Protein AF-A0A7X1YF16-F1 (afdb_monomer)

Sequence (84 aa):
CMTGLSCLALADAAQVLQWADVTGAMSFEALRGQIDAFDPEILALKPHAGMQQVGRHLRRLLADSEVIASSKGVRTQDALSLRS

Structure (mmCIF, N/CA/C/O backbone):
data_AF-A0A7X1YF16-F1
#
_entry.id   AF-A0A7X1YF16-F1
#
loop_
_atom_site.group_PDB
_atom_site.id
_atom_site.type_symbol
_atom_site.label_atom_id
_atom_site.label_alt_id
_atom_site.label_comp_id
_atom_site.label_asym_id
_atom_site.label_entity_id
_atom_site.label_seq_id
_atom_site.pdbx_PDB_ins_code
_atom_site.Cartn_x
_atom_site.Cartn_y
_atom_site.Cartn_z
_atom_site.occupancy
_atom_site.B_iso_or_equiv
_atom_site.auth_seq_id
_atom_site.auth_comp_id
_atom_site.auth_asym_id
_atom_site.auth_atom_id
_atom_site.pdbx_PDB_model_num
ATOM 1 N N . CYS A 1 1 ? 24.828 0.484 -23.560 1.00 83.56 1 CYS A N 1
ATOM 2 C CA . CYS A 1 1 ? 23.490 0.439 -24.193 1.00 83.56 1 CYS A CA 1
ATOM 3 C C . CYS A 1 1 ? 22.425 0.883 -23.191 1.00 83.56 1 CYS A C 1
ATOM 5 O O . CYS A 1 1 ? 22.230 0.180 -22.209 1.00 83.56 1 CYS A O 1
ATOM 7 N N . MET A 1 2 ? 21.762 2.025 -23.416 1.00 94.50 2 MET A N 1
ATOM 8 C CA . MET A 1 2 ? 20.772 2.599 -22.482 1.00 94.50 2 MET A CA 1
ATOM 9 C C . MET A 1 2 ? 19.550 1.695 -22.264 1.00 94.50 2 MET A C 1
ATOM 11 O O . MET A 1 2 ? 19.108 1.534 -21.134 1.00 94.50 2 MET A O 1
ATOM 15 N N . THR A 1 3 ? 19.066 1.027 -23.315 1.00 97.19 3 THR A N 1
ATOM 16 C CA . THR A 1 3 ? 17.885 0.150 -23.247 1.00 97.19 3 THR A CA 1
ATOM 17 C C . THR A 1 3 ? 18.044 -0.992 -22.242 1.00 97.19 3 THR A C 1
ATOM 19 O O . THR A 1 3 ? 17.121 -1.266 -21.486 1.00 97.19 3 THR A O 1
ATOM 22 N N . GLY A 1 4 ? 19.222 -1.625 -22.182 1.00 98.00 4 GLY A N 1
ATOM 23 C CA . GLY A 1 4 ? 19.473 -2.722 -21.240 1.00 98.00 4 GLY A CA 1
ATOM 24 C C . GLY A 1 4 ? 19.410 -2.272 -19.778 1.00 98.00 4 GLY A C 1
ATOM 25 O O . GLY A 1 4 ? 18.805 -2.949 -18.953 1.00 98.00 4 GLY A O 1
ATOM 26 N N . LEU A 1 5 ? 19.962 -1.092 -19.471 1.00 98.19 5 LEU A N 1
ATOM 27 C CA . LEU A 1 5 ? 19.881 -0.499 -18.132 1.00 98.19 5 LEU A CA 1
ATOM 28 C C . LEU A 1 5 ? 18.438 -0.128 -17.768 1.00 98.19 5 LEU A C 1
ATOM 30 O O . LEU A 1 5 ? 18.015 -0.370 -16.642 1.00 98.19 5 LEU A O 1
ATOM 34 N N . SER A 1 6 ? 17.662 0.399 -18.720 1.00 98.19 6 SER A N 1
ATOM 35 C CA . SER A 1 6 ? 16.243 0.702 -18.503 1.00 98.19 6 SER A CA 1
ATOM 36 C C . SER A 1 6 ? 15.407 -0.549 -18.217 1.00 98.19 6 SER A C 1
ATOM 38 O O . SER A 1 6 ? 14.525 -0.498 -17.365 1.00 98.19 6 SER A O 1
ATOM 40 N N . CYS A 1 7 ? 15.686 -1.677 -18.879 1.00 98.25 7 CYS A N 1
ATOM 41 C CA . CYS A 1 7 ? 14.998 -2.939 -18.598 1.00 98.25 7 CYS A CA 1
ATOM 42 C C . CYS A 1 7 ? 15.271 -3.444 -17.174 1.00 98.25 7 CYS A C 1
ATOM 44 O O . CYS A 1 7 ? 14.334 -3.857 -16.496 1.00 98.25 7 CYS A O 1
ATOM 46 N N . LEU A 1 8 ? 16.527 -3.378 -16.715 1.00 98.31 8 LEU A N 1
ATOM 47 C CA . LEU A 1 8 ? 16.888 -3.751 -15.343 1.00 98.31 8 LEU A CA 1
ATOM 48 C C . LEU A 1 8 ? 16.215 -2.828 -14.321 1.00 98.31 8 LEU A C 1
ATOM 50 O O . LEU A 1 8 ? 15.551 -3.310 -13.412 1.00 98.31 8 LEU A O 1
ATOM 54 N N . ALA A 1 9 ? 16.280 -1.511 -14.535 1.00 98.38 9 ALA A N 1
ATOM 55 C CA . ALA A 1 9 ? 15.637 -0.543 -13.650 1.00 98.38 9 ALA A CA 1
ATOM 56 C C . ALA A 1 9 ? 14.116 -0.754 -13.543 1.00 98.38 9 ALA A C 1
ATOM 58 O O . ALA A 1 9 ? 13.542 -0.581 -12.470 1.00 98.38 9 ALA A O 1
ATOM 59 N N . LEU A 1 10 ? 13.452 -1.147 -14.637 1.00 98.44 10 LEU A N 1
ATOM 60 C CA . LEU A 1 10 ? 12.022 -1.457 -14.617 1.00 98.44 10 LEU A CA 1
ATOM 61 C C . LEU A 1 10 ? 11.718 -2.729 -13.811 1.00 98.44 10 LEU A C 1
ATOM 63 O O . LEU A 1 10 ? 10.729 -2.758 -13.080 1.00 98.44 10 LEU A O 1
ATOM 67 N N . ALA A 1 11 ? 12.558 -3.760 -13.930 1.00 98.50 11 ALA A N 1
ATOM 68 C CA . ALA A 1 11 ? 12.420 -4.988 -13.150 1.00 98.50 11 ALA A CA 1
ATOM 69 C C . ALA A 1 11 ? 12.600 -4.718 -11.647 1.00 98.50 11 ALA A C 1
ATOM 71 O O . ALA A 1 11 ? 11.765 -5.140 -10.844 1.00 98.50 11 ALA A O 1
ATOM 72 N N . ASP A 1 12 ? 13.621 -3.940 -11.283 1.00 98.56 12 ASP A N 1
ATOM 73 C CA . ASP A 1 12 ? 13.885 -3.549 -9.897 1.00 98.56 12 ASP A CA 1
ATOM 74 C C . ASP A 1 12 ? 12.736 -2.702 -9.334 1.00 98.56 12 ASP A C 1
ATOM 76 O O . ASP A 1 12 ? 12.234 -2.969 -8.242 1.00 98.56 12 ASP A O 1
ATOM 80 N N . ALA A 1 13 ? 12.245 -1.722 -10.100 1.00 98.44 13 ALA A N 1
ATOM 81 C CA . ALA A 1 13 ? 11.107 -0.900 -9.696 1.00 98.44 13 ALA A CA 1
ATOM 82 C C . ALA A 1 13 ? 9.843 -1.742 -9.464 1.00 98.44 13 ALA A C 1
ATOM 84 O O . ALA A 1 13 ? 9.133 -1.531 -8.481 1.00 98.44 13 ALA A O 1
ATOM 85 N N . ALA A 1 14 ? 9.571 -2.728 -10.325 1.00 97.38 14 ALA A N 1
ATOM 86 C CA . ALA A 1 14 ? 8.433 -3.628 -10.157 1.00 97.38 14 ALA A CA 1
ATOM 87 C C . ALA A 1 14 ? 8.540 -4.480 -8.880 1.00 97.38 14 ALA A C 1
ATOM 89 O O . ALA A 1 14 ? 7.519 -4.756 -8.247 1.00 97.38 14 ALA A O 1
ATOM 90 N N . GLN A 1 15 ? 9.752 -4.882 -8.487 1.00 98.19 15 GLN A N 1
ATOM 91 C CA . GLN A 1 15 ? 9.990 -5.596 -7.233 1.00 98.19 15 GLN A CA 1
ATOM 92 C C . GLN A 1 15 ? 9.813 -4.677 -6.017 1.00 98.19 15 GLN A C 1
ATOM 94 O O . GLN A 1 15 ? 9.097 -5.030 -5.080 1.00 98.19 15 GLN A O 1
ATOM 99 N N . VAL A 1 16 ? 10.398 -3.477 -6.052 1.00 98.25 16 VAL A N 1
ATOM 100 C CA . VAL A 1 16 ? 10.282 -2.493 -4.964 1.00 98.25 16 VAL A CA 1
ATOM 101 C C . VAL A 1 16 ? 8.825 -2.090 -4.732 1.00 98.25 16 VAL A C 1
ATOM 103 O O . VAL A 1 16 ? 8.409 -1.989 -3.582 1.00 98.25 16 VAL A O 1
ATOM 106 N N . LEU A 1 17 ? 8.023 -1.925 -5.789 1.00 97.31 17 LEU A N 1
ATOM 107 C CA . LEU A 1 17 ? 6.593 -1.617 -5.661 1.00 97.31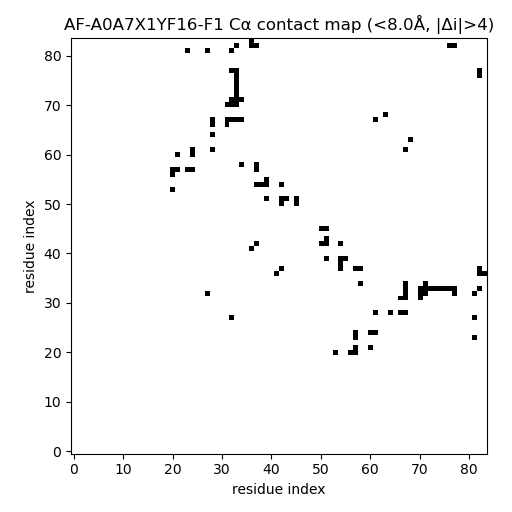 17 LEU A CA 1
ATOM 108 C C . LEU A 1 17 ? 5.814 -2.726 -4.935 1.00 97.31 17 LEU A C 1
ATOM 110 O O . LEU A 1 17 ? 4.966 -2.426 -4.100 1.00 97.31 17 LEU A O 1
ATOM 114 N N . GLN A 1 18 ? 6.131 -4.000 -5.180 1.00 96.19 18 GLN A N 1
ATOM 115 C CA . GLN A 1 18 ? 5.495 -5.112 -4.459 1.00 96.19 18 GLN A CA 1
ATOM 116 C C . GLN A 1 18 ? 5.856 -5.108 -2.971 1.00 96.19 18 GLN A C 1
ATOM 118 O O . GLN A 1 18 ? 4.998 -5.332 -2.118 1.00 96.19 18 GLN A O 1
ATOM 123 N N . TRP A 1 19 ? 7.119 -4.832 -2.638 1.00 98.12 19 TRP A N 1
ATOM 124 C CA . TRP A 1 19 ? 7.544 -4.707 -1.242 1.00 98.12 19 TRP A CA 1
ATOM 125 C C . TRP A 1 19 ? 6.948 -3.479 -0.560 1.00 98.12 19 TRP A C 1
ATOM 127 O O . TRP A 1 19 ? 6.643 -3.540 0.633 1.00 98.12 19 TRP A O 1
ATOM 137 N N . ALA A 1 20 ? 6.755 -2.388 -1.300 1.00 97.69 20 ALA A N 1
ATOM 138 C CA . ALA A 1 20 ? 6.113 -1.182 -0.799 1.00 97.69 20 ALA A CA 1
ATOM 139 C C . ALA A 1 20 ? 4.656 -1.447 -0.394 1.00 97.69 20 ALA A C 1
ATOM 141 O O . ALA A 1 20 ? 4.273 -1.036 0.697 1.00 97.69 20 ALA A O 1
ATOM 142 N N . ASP A 1 21 ? 3.880 -2.193 -1.190 1.00 97.06 21 ASP A N 1
ATOM 143 C CA . ASP A 1 21 ? 2.508 -2.588 -0.828 1.00 97.06 21 ASP A CA 1
ATOM 144 C C . ASP A 1 21 ? 2.484 -3.396 0.485 1.00 97.06 21 ASP A C 1
ATOM 146 O O . ASP A 1 21 ? 1.699 -3.108 1.388 1.00 97.06 21 ASP A O 1
ATOM 150 N N . VAL A 1 22 ? 3.378 -4.383 0.628 1.00 98.00 22 VAL A N 1
ATOM 151 C CA . VAL A 1 22 ? 3.452 -5.236 1.832 1.00 98.00 22 VAL A CA 1
ATOM 152 C C . VAL A 1 22 ? 3.883 -4.436 3.060 1.00 98.00 22 VAL A C 1
ATOM 154 O O . VAL A 1 22 ? 3.229 -4.486 4.099 1.00 98.00 22 VAL A O 1
ATOM 157 N N . THR A 1 23 ? 4.956 -3.656 2.942 1.00 98.06 23 THR A N 1
ATOM 158 C CA . THR A 1 23 ? 5.480 -2.840 4.051 1.00 98.06 23 THR A CA 1
ATOM 159 C C . THR A 1 23 ? 4.497 -1.733 4.431 1.00 98.06 23 THR A C 1
ATOM 161 O O . THR A 1 23 ? 4.335 -1.415 5.612 1.00 98.06 23 THR A O 1
ATOM 164 N N . GLY A 1 24 ? 3.804 -1.171 3.439 1.00 97.25 24 GLY A N 1
ATOM 165 C CA . GLY A 1 24 ? 2.720 -0.215 3.616 1.00 97.25 24 GLY A CA 1
ATOM 166 C C . GLY A 1 24 ? 1.561 -0.820 4.400 1.00 97.25 24 GLY A C 1
ATOM 167 O O . GLY A 1 24 ? 1.144 -0.228 5.391 1.00 97.25 24 GLY A O 1
ATOM 168 N N . ALA A 1 25 ? 1.105 -2.023 4.039 1.00 97.88 25 ALA A N 1
ATOM 169 C CA . ALA A 1 25 ? 0.066 -2.738 4.782 1.00 97.88 25 ALA A CA 1
ATOM 170 C C . ALA A 1 25 ? 0.485 -3.018 6.236 1.00 97.88 25 ALA A C 1
ATOM 172 O O . ALA A 1 25 ? -0.263 -2.707 7.159 1.00 97.88 25 ALA A O 1
ATOM 173 N N . MET A 1 26 ? 1.709 -3.507 6.461 1.00 98.19 26 MET A N 1
ATOM 174 C CA . MET A 1 26 ? 2.230 -3.733 7.818 1.00 98.19 26 MET A CA 1
ATOM 175 C C . MET A 1 26 ? 2.254 -2.442 8.646 1.00 98.19 26 MET A C 1
ATOM 177 O O . MET A 1 26 ? 1.843 -2.430 9.806 1.00 98.19 26 MET A O 1
ATOM 181 N N . SER A 1 27 ? 2.705 -1.339 8.045 1.00 98.06 27 SER A N 1
ATOM 182 C CA . SER A 1 27 ? 2.742 -0.029 8.703 1.00 98.06 27 SER A CA 1
ATOM 183 C C . SER A 1 27 ? 1.334 0.491 8.996 1.00 98.06 27 SER A C 1
ATOM 185 O O . SER A 1 27 ? 1.089 1.049 10.063 1.00 98.06 27 SER A O 1
ATOM 187 N N . PHE A 1 28 ? 0.399 0.285 8.068 1.00 97.81 28 PHE A N 1
ATOM 188 C CA . PHE A 1 28 ? -0.998 0.676 8.207 1.00 97.81 28 PHE A CA 1
ATOM 189 C C . PHE A 1 28 ? -1.686 -0.067 9.357 1.00 97.81 28 PHE A C 1
ATOM 191 O O . PHE A 1 28 ? -2.361 0.557 10.177 1.00 97.81 28 PHE A O 1
ATOM 198 N N . GLU A 1 29 ? -1.463 -1.376 9.470 1.00 97.88 29 GLU A N 1
ATOM 199 C CA . GLU A 1 29 ? -1.961 -2.183 10.584 1.00 97.88 29 GLU A CA 1
ATOM 200 C C . GLU A 1 29 ? -1.351 -1.755 11.920 1.00 97.88 29 GLU A C 1
ATOM 202 O O . GLU A 1 29 ? -2.086 -1.454 12.864 1.00 97.88 29 GLU A O 1
ATOM 207 N N . ALA A 1 30 ? -0.021 -1.634 11.988 1.00 97.81 30 ALA A N 1
ATOM 208 C CA . ALA A 1 30 ? 0.688 -1.226 13.200 1.00 97.81 30 ALA A CA 1
ATOM 209 C C . ALA A 1 30 ? 0.237 0.154 13.711 1.00 97.81 30 ALA A C 1
ATOM 211 O O . ALA A 1 30 ? 0.184 0.396 14.918 1.00 97.81 30 ALA A O 1
ATOM 212 N N . LEU A 1 31 ? -0.121 1.058 12.796 1.00 97.38 31 LEU A N 1
ATOM 213 C CA . LEU A 1 31 ? -0.600 2.404 13.109 1.00 97.38 31 LEU A CA 1
ATOM 214 C C . LEU A 1 31 ? -2.120 2.490 13.297 1.00 97.38 31 LEU A C 1
ATOM 216 O O . LEU A 1 31 ? -2.630 3.579 13.581 1.00 97.38 31 LEU A O 1
ATOM 220 N N . ARG A 1 32 ? -2.833 1.356 13.226 1.00 97.62 32 ARG A N 1
ATOM 221 C CA . ARG A 1 32 ? -4.288 1.264 13.418 1.00 97.62 32 ARG A CA 1
ATOM 222 C C . ARG A 1 32 ? -5.058 2.134 12.417 1.00 97.62 32 ARG A C 1
ATOM 224 O O . ARG A 1 32 ? -5.944 2.907 12.804 1.00 97.62 32 ARG A O 1
ATOM 231 N N . GLY A 1 33 ? -4.667 2.038 11.147 1.00 97.19 33 GLY A N 1
ATOM 232 C CA . GLY A 1 33 ? -5.219 2.830 10.053 1.00 97.19 33 GLY A CA 1
ATOM 233 C C . GLY A 1 33 ? -6.719 2.612 9.821 1.00 97.19 33 GLY A C 1
ATOM 234 O O . GLY A 1 33 ? -7.301 1.587 10.181 1.00 97.19 33 GLY A O 1
ATOM 235 N N . GLN A 1 34 ? -7.358 3.607 9.216 1.00 96.69 34 GLN A N 1
ATOM 236 C CA . GLN A 1 34 ? -8.777 3.651 8.884 1.00 96.69 34 GLN A CA 1
ATOM 237 C C . GLN A 1 34 ? -9.011 3.069 7.488 1.00 96.69 34 GLN A C 1
ATOM 239 O O . GLN A 1 34 ? -8.856 3.749 6.472 1.00 96.69 34 GLN A O 1
ATOM 244 N N . ILE A 1 35 ? -9.388 1.788 7.442 1.00 95.38 35 ILE A N 1
ATOM 245 C CA . ILE A 1 35 ? -9.510 1.000 6.200 1.00 95.38 35 ILE A CA 1
ATOM 246 C C . ILE A 1 35 ? -10.477 1.601 5.167 1.00 95.38 35 ILE A C 1
ATOM 248 O O . ILE A 1 35 ? -10.325 1.356 3.972 1.00 95.38 35 ILE A O 1
ATOM 252 N N . ASP A 1 36 ? -11.422 2.439 5.608 1.00 94.12 36 ASP A N 1
ATOM 253 C CA . ASP A 1 36 ? -12.382 3.136 4.746 1.00 94.12 36 ASP A CA 1
ATOM 254 C C . ASP A 1 36 ? -11.685 4.059 3.715 1.00 94.12 36 ASP A C 1
ATOM 256 O O . ASP A 1 36 ? -12.253 4.361 2.668 1.00 94.12 36 ASP A O 1
ATOM 260 N N . ALA A 1 37 ? -10.422 4.454 3.943 1.00 92.88 37 ALA A N 1
ATOM 261 C CA . ALA A 1 37 ? -9.611 5.176 2.955 1.00 92.88 37 ALA A CA 1
ATOM 262 C C . ALA A 1 37 ? -9.371 4.380 1.654 1.00 92.88 37 ALA A C 1
ATOM 264 O O . ALA A 1 37 ? -9.161 4.976 0.594 1.00 92.88 37 ALA A O 1
ATOM 265 N N . PHE A 1 38 ? -9.416 3.045 1.724 1.00 94.44 38 PHE A N 1
ATOM 266 C CA . PHE A 1 38 ? -9.205 2.140 0.591 1.00 94.44 38 PHE A CA 1
ATOM 267 C C . PHE A 1 38 ? -10.500 1.517 0.065 1.00 94.44 38 PHE A C 1
ATOM 269 O O . PHE A 1 38 ? -10.449 0.505 -0.645 1.00 94.44 38 PHE A O 1
ATOM 276 N N . ASP A 1 39 ? -11.650 2.107 0.396 1.00 94.44 39 ASP A N 1
ATOM 277 C CA . ASP A 1 39 ? -12.950 1.663 -0.091 1.00 94.44 39 ASP A CA 1
ATOM 278 C C . ASP A 1 39 ? -12.958 1.538 -1.634 1.00 94.44 39 ASP A C 1
ATOM 280 O O . ASP A 1 39 ? -12.516 2.452 -2.343 1.00 94.44 39 ASP A O 1
ATOM 284 N N . PRO A 1 40 ? -13.406 0.393 -2.186 1.00 94.50 40 PRO A N 1
ATOM 285 C CA . PRO A 1 40 ? -13.354 0.140 -3.622 1.00 94.50 40 PRO A CA 1
ATOM 286 C C . PRO A 1 40 ? -14.206 1.109 -4.444 1.00 94.50 40 PRO A C 1
ATOM 288 O O . PRO A 1 40 ? -13.800 1.441 -5.558 1.00 94.50 40 PRO A O 1
ATOM 291 N N . GLU A 1 41 ? -15.348 1.564 -3.928 1.00 94.75 41 GLU A N 1
ATOM 292 C CA . GLU A 1 41 ? -16.225 2.504 -4.626 1.00 94.75 41 GLU A CA 1
ATOM 293 C C . GLU A 1 41 ? -15.580 3.890 -4.657 1.00 94.75 41 GLU A C 1
ATOM 295 O O . GLU A 1 41 ? -15.506 4.512 -5.717 1.00 94.75 41 GLU A O 1
ATOM 300 N N . ILE A 1 42 ? -14.995 4.332 -3.538 1.00 92.25 42 ILE A N 1
ATOM 301 C CA . ILE A 1 42 ? -14.263 5.607 -3.462 1.00 92.25 42 ILE A CA 1
ATOM 302 C C . ILE A 1 42 ? -13.041 5.599 -4.387 1.00 92.25 42 ILE A C 1
ATOM 304 O O . ILE A 1 42 ? -12.782 6.575 -5.096 1.00 92.25 42 ILE A O 1
ATOM 308 N N . LEU A 1 43 ? -12.272 4.508 -4.408 1.00 94.00 43 LEU A N 1
ATOM 309 C CA . LEU A 1 43 ? -11.108 4.389 -5.288 1.00 94.00 43 LEU A CA 1
ATOM 310 C C . LEU A 1 43 ? -11.495 4.318 -6.769 1.00 94.00 43 LEU A C 1
ATOM 312 O O . LEU A 1 43 ? -10.746 4.827 -7.605 1.00 94.00 43 LEU A O 1
ATOM 316 N N . ALA A 1 44 ? -12.650 3.734 -7.103 1.00 93.25 44 ALA A N 1
ATOM 317 C CA . ALA A 1 44 ? -13.152 3.663 -8.475 1.00 93.25 44 ALA A CA 1
ATOM 318 C C . ALA A 1 44 ? -13.516 5.041 -9.052 1.00 93.25 44 ALA A C 1
ATOM 320 O O . ALA A 1 44 ? -13.423 5.233 -10.263 1.00 93.25 44 ALA A O 1
ATOM 321 N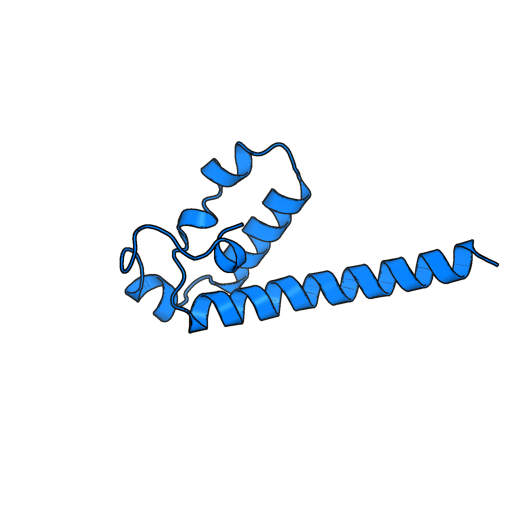 N . LEU A 1 45 ? -13.858 6.020 -8.204 1.00 94.00 45 LEU A N 1
ATOM 322 C CA . LEU A 1 45 ? -14.089 7.406 -8.633 1.00 94.00 45 LEU A CA 1
ATOM 323 C C . LEU A 1 45 ? -12.814 8.097 -9.133 1.00 94.00 45 LEU A C 1
ATOM 325 O O . LEU A 1 45 ? -12.887 9.126 -9.807 1.00 94.00 45 LEU A O 1
ATOM 329 N N . LYS A 1 46 ? -11.634 7.566 -8.799 1.00 89.88 46 LYS A N 1
ATOM 330 C CA . LYS A 1 46 ? -10.360 8.151 -9.207 1.00 89.88 46 LYS A CA 1
ATOM 331 C C . LYS A 1 46 ? -9.905 7.568 -10.558 1.00 89.88 46 LYS A C 1
ATOM 333 O O . LYS A 1 46 ? -9.964 6.354 -10.763 1.00 89.88 46 LYS A O 1
ATOM 338 N N . PRO A 1 47 ? -9.360 8.396 -11.469 1.00 92.00 47 PRO A N 1
ATOM 339 C CA . PRO A 1 47 ? -9.107 7.997 -12.858 1.00 92.00 47 PRO A CA 1
ATOM 340 C C . PRO A 1 47 ? -7.880 7.088 -13.048 1.00 92.00 47 PRO A C 1
ATOM 342 O O . PRO A 1 47 ? -7.627 6.612 -14.153 1.00 92.00 47 PRO A O 1
ATOM 345 N N . HIS A 1 48 ? -7.074 6.862 -12.007 1.00 93.56 48 HIS A N 1
ATOM 346 C CA . HIS A 1 48 ? -5.791 6.171 -12.132 1.00 93.56 48 HIS A CA 1
ATOM 347 C C . HIS A 1 48 ? -5.917 4.668 -11.858 1.00 93.56 48 HIS A C 1
ATOM 349 O O . HIS A 1 48 ? -6.117 4.247 -10.718 1.00 93.56 48 HIS A O 1
ATOM 355 N N . ALA A 1 49 ? -5.697 3.848 -12.889 1.00 93.12 49 ALA A N 1
ATOM 356 C CA . ALA A 1 49 ? -5.760 2.387 -12.789 1.00 93.12 49 ALA A CA 1
ATOM 357 C C . ALA A 1 49 ? -4.793 1.803 -11.738 1.00 93.12 49 ALA A C 1
ATOM 359 O O . ALA A 1 49 ? -5.162 0.890 -10.999 1.00 93.12 49 ALA A O 1
ATOM 360 N N . GLY A 1 50 ? -3.582 2.363 -11.622 1.00 93.81 50 GLY A N 1
ATOM 361 C CA . GLY A 1 50 ? -2.586 1.914 -10.641 1.00 93.81 50 GLY A CA 1
ATOM 362 C C . GLY A 1 50 ? -3.064 2.061 -9.195 1.00 93.81 50 GLY A C 1
ATOM 363 O O . GLY A 1 50 ? -2.855 1.171 -8.380 1.00 93.81 50 GLY A O 1
ATOM 364 N N . MET A 1 51 ? -3.807 3.124 -8.887 1.00 93.88 51 MET A N 1
ATOM 365 C CA . MET A 1 51 ? -4.348 3.340 -7.544 1.00 93.88 51 MET A CA 1
ATOM 366 C C . MET A 1 51 ? -5.455 2.339 -7.198 1.00 93.88 51 MET A C 1
ATOM 368 O O . MET A 1 51 ? -5.523 1.855 -6.071 1.00 93.88 51 MET A O 1
ATOM 372 N N . GLN A 1 52 ? -6.286 1.960 -8.171 1.00 93.75 52 GLN A N 1
ATOM 373 C CA . GLN A 1 52 ? -7.269 0.891 -7.977 1.00 93.75 52 GLN A CA 1
ATOM 374 C C . GLN A 1 52 ? -6.583 -0.467 -7.762 1.00 93.75 52 GLN A C 1
ATOM 376 O O . GLN A 1 52 ? -7.048 -1.288 -6.969 1.00 93.75 52 GLN A O 1
ATOM 381 N N . GLN A 1 53 ? -5.465 -0.716 -8.451 1.00 95.19 53 GLN A N 1
ATOM 382 C CA . GLN A 1 53 ? -4.664 -1.924 -8.266 1.00 95.19 53 GLN A CA 1
ATOM 383 C C . GLN A 1 53 ? -4.040 -1.989 -6.867 1.00 95.19 53 GLN A C 1
ATOM 385 O O . GLN A 1 53 ? -4.271 -2.976 -6.171 1.00 95.19 53 GLN A O 1
ATOM 390 N N . VAL A 1 54 ? -3.341 -0.935 -6.437 1.00 95.94 54 VAL A N 1
ATOM 391 C CA . VAL A 1 54 ? -2.735 -0.847 -5.097 1.00 95.94 54 VAL A CA 1
ATOM 392 C C . VAL A 1 54 ? -3.804 -0.969 -4.013 1.00 95.94 54 VAL A C 1
ATOM 394 O O . VAL A 1 54 ? -3.675 -1.786 -3.108 1.00 95.94 54 VAL A O 1
ATOM 397 N N . GLY A 1 55 ? -4.934 -0.268 -4.145 1.00 95.75 55 GLY A N 1
ATOM 398 C CA . GLY A 1 55 ? -6.030 -0.380 -3.181 1.00 95.75 55 GLY A CA 1
ATOM 399 C C . GLY A 1 55 ? -6.631 -1.787 -3.087 1.00 95.75 55 GLY A C 1
ATOM 400 O O . GLY A 1 55 ? -7.003 -2.228 -2.001 1.00 95.75 55 GLY A O 1
ATOM 401 N N . ARG A 1 56 ? -6.696 -2.540 -4.197 1.00 95.62 56 ARG A N 1
ATOM 402 C CA . ARG A 1 56 ? -7.068 -3.968 -4.163 1.00 95.62 56 ARG A CA 1
ATOM 403 C C . ARG A 1 56 ? -6.027 -4.813 -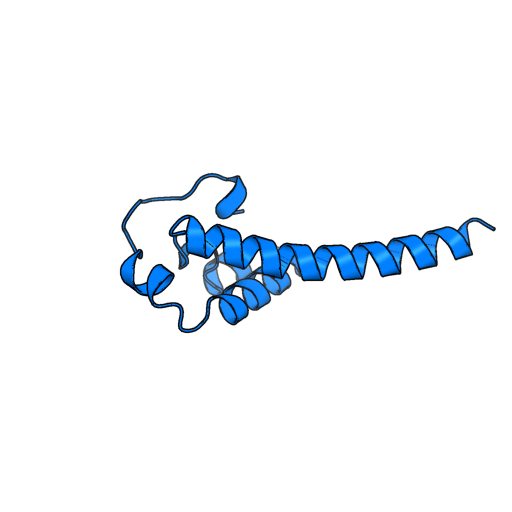3.429 1.00 95.62 56 ARG A C 1
ATOM 405 O O . ARG A 1 56 ? -6.421 -5.692 -2.667 1.00 95.62 56 ARG A O 1
ATOM 412 N N . HIS A 1 57 ? -4.737 -4.573 -3.658 1.00 96.75 57 HIS A N 1
ATOM 413 C CA . HIS A 1 57 ? -3.664 -5.297 -2.975 1.00 96.75 57 HIS A CA 1
ATOM 414 C C . HIS A 1 57 ? -3.678 -5.032 -1.471 1.00 96.75 57 HIS A C 1
ATOM 416 O O . HIS A 1 57 ? -3.725 -5.985 -0.700 1.00 96.75 57 HIS A O 1
ATOM 422 N N . LEU A 1 58 ? -3.728 -3.764 -1.054 1.00 97.12 58 LEU A N 1
ATOM 423 C CA . LEU A 1 58 ? -3.756 -3.383 0.359 1.00 97.12 58 LEU A CA 1
ATOM 424 C C . LEU A 1 58 ? -4.964 -3.982 1.081 1.00 97.12 58 LEU A C 1
ATOM 426 O O . LEU A 1 58 ? -4.799 -4.597 2.129 1.00 97.12 58 LEU A O 1
ATOM 430 N N . ARG A 1 59 ? -6.166 -3.914 0.491 1.00 96.69 59 ARG A N 1
ATOM 431 C CA . ARG A 1 59 ? -7.354 -4.567 1.068 1.00 96.69 59 ARG A CA 1
ATOM 432 C C . ARG A 1 59 ? -7.219 -6.081 1.185 1.00 96.69 59 ARG A C 1
ATOM 434 O O . ARG A 1 59 ? -7.756 -6.653 2.122 1.00 96.69 59 ARG A O 1
ATOM 441 N N . ARG A 1 60 ? -6.530 -6.735 0.245 1.00 97.62 60 ARG A N 1
ATOM 442 C CA . ARG A 1 60 ? -6.272 -8.179 0.310 1.00 97.62 60 ARG A CA 1
ATOM 443 C C . ARG A 1 60 ? -5.244 -8.525 1.387 1.00 97.62 60 ARG A C 1
ATOM 445 O O . ARG A 1 60 ? -5.412 -9.534 2.054 1.00 97.62 60 ARG A O 1
ATOM 452 N N . LEU A 1 61 ? -4.192 -7.722 1.531 1.00 97.75 61 LEU A N 1
ATOM 453 C CA . LEU A 1 61 ? -3.146 -7.920 2.540 1.00 97.75 61 LEU A CA 1
ATOM 454 C C . LEU A 1 61 ? -3.664 -7.679 3.962 1.00 97.75 61 LEU A C 1
ATOM 456 O O . LEU A 1 61 ? -3.244 -8.368 4.880 1.00 97.75 61 LEU A O 1
ATOM 460 N N . LEU A 1 62 ? -4.580 -6.722 4.123 1.00 97.50 62 LEU A N 1
ATOM 461 C CA . LEU A 1 62 ? -5.211 -6.361 5.397 1.00 97.50 62 LEU A CA 1
ATOM 462 C C . LEU A 1 62 ? -6.510 -7.134 5.671 1.00 97.50 62 LEU A C 1
ATOM 464 O O . LEU A 1 62 ? -7.203 -6.842 6.649 1.00 97.50 62 LEU A O 1
ATOM 468 N N . ALA A 1 63 ? -6.878 -8.073 4.794 1.00 96.56 63 ALA A N 1
ATOM 469 C CA . ALA A 1 63 ? -8.059 -8.898 4.990 1.00 96.56 63 ALA A CA 1
ATOM 470 C C . ALA A 1 63 ? -7.927 -9.691 6.298 1.00 96.56 63 ALA A C 1
ATOM 472 O O . ALA A 1 63 ? -6.844 -10.158 6.640 1.00 96.56 63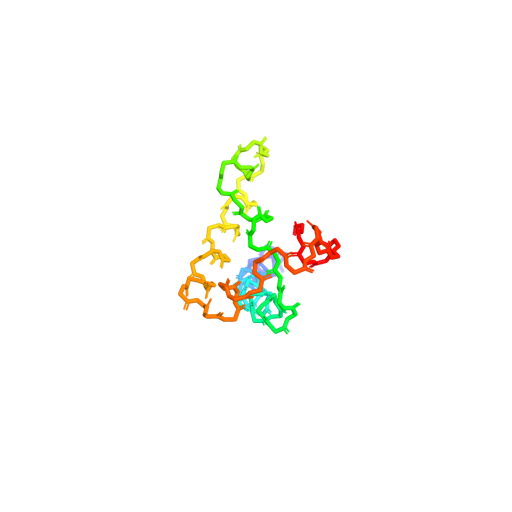 ALA A O 1
ATOM 473 N N . ASP A 1 64 ? -9.035 -9.811 7.028 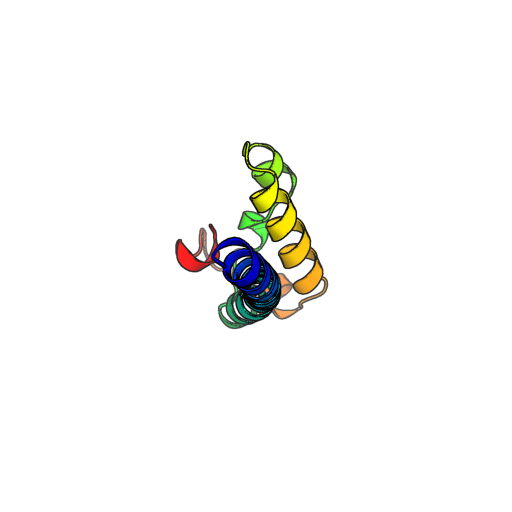1.00 96.19 64 ASP A N 1
ATOM 474 C CA . ASP A 1 64 ? -9.133 -10.569 8.282 1.00 96.19 64 ASP A CA 1
ATOM 475 C C . ASP A 1 64 ? -8.241 -10.065 9.440 1.00 96.19 64 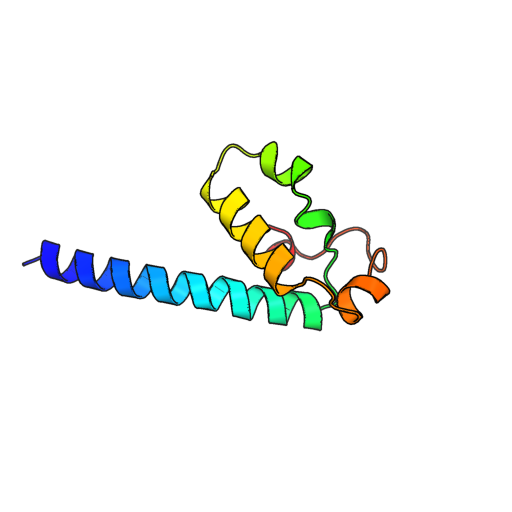ASP A C 1
ATOM 477 O O . ASP A 1 64 ? -8.127 -10.724 10.472 1.00 96.19 64 ASP A O 1
ATOM 481 N N . SER A 1 65 ? -7.657 -8.866 9.326 1.00 98.00 65 SER A N 1
ATOM 482 C CA . SER A 1 65 ? -6.902 -8.242 10.415 1.00 98.00 65 SER A CA 1
ATOM 483 C C . SER A 1 65 ? -7.811 -7.812 11.573 1.00 98.00 65 SER A C 1
ATOM 485 O O . SER A 1 65 ? -8.586 -6.854 11.469 1.00 98.00 65 SER A O 1
ATOM 487 N N . GLU A 1 66 ? -7.670 -8.471 12.725 1.00 97.81 66 GLU A N 1
ATOM 488 C CA . GLU A 1 66 ? -8.380 -8.113 13.961 1.00 97.81 66 GLU A CA 1
ATOM 489 C C . GLU A 1 66 ? -7.982 -6.720 14.480 1.00 97.81 66 GLU A C 1
ATOM 491 O O . GLU A 1 66 ? -8.803 -5.998 15.058 1.00 97.81 66 GLU A O 1
ATOM 496 N N . VAL A 1 67 ? -6.733 -6.303 14.242 1.00 97.69 67 VAL A N 1
ATOM 497 C CA . VAL A 1 67 ? -6.235 -4.974 14.626 1.00 97.69 67 VAL A CA 1
ATOM 498 C C . VAL A 1 67 ? -6.966 -3.895 13.837 1.00 97.69 67 VAL A C 1
ATOM 500 O O . VAL A 1 67 ? -7.441 -2.926 14.429 1.00 97.69 67 VAL A O 1
ATOM 503 N N . ILE A 1 68 ? -7.111 -4.065 12.521 1.00 97.44 68 ILE A N 1
ATOM 504 C CA . ILE A 1 68 ? -7.867 -3.125 11.687 1.00 97.44 68 ILE A CA 1
ATOM 505 C C . ILE A 1 68 ? -9.350 -3.143 12.058 1.00 97.44 68 ILE A C 1
ATOM 507 O O . ILE A 1 68 ? -9.936 -2.077 12.261 1.00 97.44 68 ILE A O 1
ATOM 511 N N . ALA A 1 69 ? -9.944 -4.329 12.222 1.00 96.62 69 ALA A N 1
ATOM 512 C CA . ALA A 1 69 ? -11.354 -4.470 12.579 1.00 96.62 69 ALA A CA 1
ATOM 513 C C . ALA A 1 69 ? -11.693 -3.755 13.900 1.00 96.62 69 ALA A C 1
ATOM 515 O O . ALA A 1 69 ? -12.651 -2.986 13.962 1.00 96.62 69 ALA A O 1
ATOM 516 N N . SER A 1 70 ? -10.867 -3.937 14.934 1.00 97.00 70 SER A N 1
ATOM 517 C CA . SER A 1 70 ? -11.035 -3.288 16.244 1.00 97.00 70 SER A CA 1
ATOM 518 C C . SER A 1 70 ? -10.648 -1.803 16.270 1.00 97.00 70 SER A C 1
ATOM 520 O O . SER A 1 70 ? -10.936 -1.102 17.241 1.00 97.00 70 SER A O 1
ATOM 522 N N . SER A 1 71 ?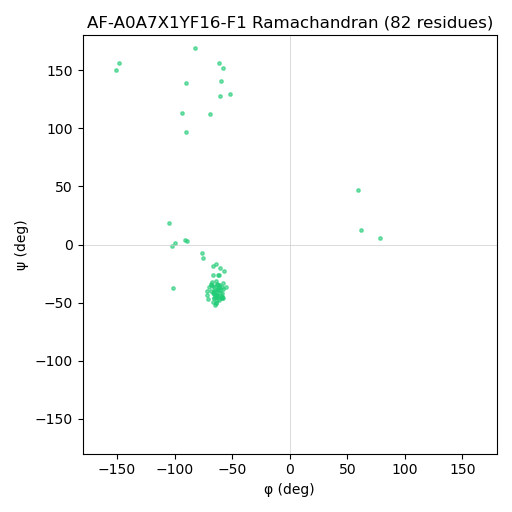 -9.994 -1.298 15.221 1.00 96.62 71 SER A N 1
ATOM 523 C CA . SER A 1 71 ? -9.529 0.093 15.128 1.00 96.62 71 SER A CA 1
ATOM 524 C C . SER A 1 71 ? -10.401 0.991 14.255 1.00 96.62 71 SER A C 1
ATOM 526 O O . SER A 1 71 ? -10.124 2.191 14.133 1.00 96.62 71 SER A O 1
ATOM 528 N N . LYS A 1 72 ? -11.461 0.440 13.661 1.00 94.56 72 LYS A N 1
ATOM 529 C CA . LYS A 1 72 ? -12.389 1.202 12.830 1.00 94.56 72 LYS A CA 1
ATOM 530 C C . LYS A 1 72 ? -13.052 2.322 13.640 1.00 94.56 72 LYS A C 1
ATOM 532 O O . LYS A 1 72 ? -13.609 2.084 14.706 1.00 94.56 72 LYS A O 1
ATOM 537 N N . GLY A 1 73 ? -12.985 3.549 13.132 1.00 94.44 73 GLY A N 1
ATOM 538 C CA . GLY A 1 73 ? -13.598 4.725 13.753 1.00 94.44 73 GLY A CA 1
ATOM 539 C C . GLY A 1 73 ? -12.827 5.313 14.938 1.00 94.44 73 GLY A C 1
ATOM 540 O O . GLY A 1 73 ? -13.307 6.263 15.550 1.00 94.44 73 GLY A O 1
ATOM 541 N N . VAL A 1 74 ? -11.625 4.814 15.258 1.00 96.00 74 VAL A N 1
ATOM 542 C CA . VAL A 1 74 ? -10.776 5.383 16.329 1.00 96.00 74 VAL A CA 1
ATOM 543 C C . VAL A 1 74 ? -10.366 6.827 16.022 1.00 96.00 74 VAL A C 1
ATOM 545 O O . VAL A 1 74 ? -10.104 7.610 16.935 1.00 96.00 74 VAL A O 1
ATOM 548 N N . ARG A 1 75 ? -10.316 7.193 14.739 1.00 94.94 75 ARG A N 1
ATOM 549 C CA . ARG A 1 75 ? -10.110 8.567 14.279 1.00 94.94 75 ARG A CA 1
ATOM 550 C C . ARG A 1 75 ? -10.843 8.810 12.968 1.00 94.94 75 ARG A C 1
ATOM 552 O O . ARG A 1 75 ? -11.073 7.877 12.209 1.00 94.94 75 ARG A O 1
ATOM 559 N N . THR A 1 76 ? -11.152 10.072 12.683 1.00 94.62 76 THR A N 1
ATOM 560 C CA . THR A 1 76 ? -11.880 10.456 11.466 1.00 94.62 76 THR A CA 1
ATOM 561 C C . THR A 1 76 ? -11.075 10.200 10.193 1.00 94.62 76 THR A 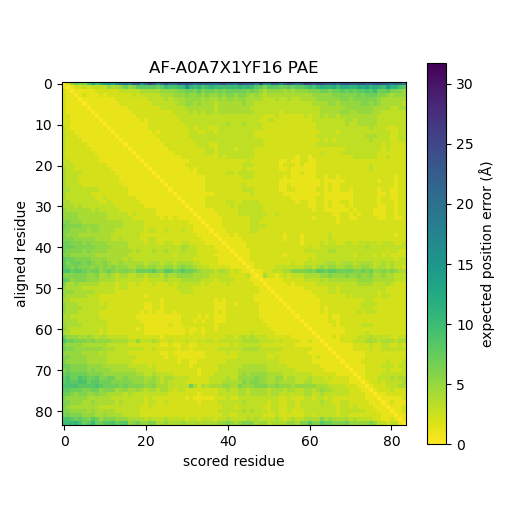C 1
ATOM 563 O O . THR A 1 76 ? -11.635 9.751 9.200 1.00 94.62 76 THR A O 1
ATOM 566 N N . GLN A 1 77 ? -9.773 10.508 10.200 1.00 94.75 77 GLN A N 1
ATOM 567 C CA . GLN A 1 77 ? -8.862 10.292 9.070 1.00 94.75 77 GLN A CA 1
ATOM 568 C C . GLN A 1 77 ? -7.436 10.050 9.567 1.00 94.75 77 GLN A C 1
ATOM 570 O O . GLN A 1 77 ? -7.028 10.594 10.597 1.00 94.75 77 GLN A O 1
ATOM 575 N N . ASP A 1 78 ? -6.667 9.279 8.803 1.00 96.94 78 ASP A N 1
ATOM 576 C CA . ASP A 1 78 ? -5.228 9.144 9.015 1.00 96.94 78 ASP A CA 1
ATOM 577 C C . ASP A 1 78 ? -4.432 10.288 8.375 1.00 96.94 78 ASP A C 1
ATOM 579 O O . ASP A 1 78 ? -4.934 11.082 7.568 1.00 96.94 78 ASP A O 1
ATOM 583 N N . ALA A 1 79 ? -3.144 10.342 8.716 1.00 95.81 79 ALA A N 1
ATOM 584 C CA . ALA A 1 79 ? -2.181 11.183 8.022 1.00 95.81 79 ALA A CA 1
ATOM 585 C C . ALA A 1 79 ? -2.121 10.838 6.524 1.00 95.81 79 ALA A C 1
ATOM 587 O O . ALA A 1 79 ? -2.339 9.695 6.118 1.00 95.81 79 ALA A O 1
ATOM 588 N N . LEU A 1 80 ? -1.774 11.828 5.696 1.00 95.12 80 LEU A N 1
ATOM 589 C CA . LEU A 1 80 ? -1.750 11.684 4.237 1.00 95.12 80 LEU A CA 1
ATOM 590 C C . LEU A 1 80 ? -0.868 10.514 3.770 1.00 95.12 80 LEU A C 1
ATOM 592 O O . LEU A 1 80 ? -1.252 9.817 2.839 1.00 95.12 80 LEU A O 1
ATOM 596 N N . SER A 1 81 ? 0.254 10.266 4.453 1.00 95.00 81 SER A N 1
ATOM 597 C CA . SER A 1 81 ? 1.191 9.170 4.167 1.00 95.00 81 SER A CA 1
ATOM 598 C C . SER A 1 81 ? 0.609 7.765 4.355 1.00 95.00 81 SER A C 1
ATOM 600 O O . SER A 1 81 ? 1.211 6.807 3.890 1.00 95.00 81 SER A O 1
ATOM 602 N N . LEU A 1 82 ? -0.521 7.638 5.058 1.00 93.88 82 LEU A N 1
ATOM 603 C CA . LEU A 1 82 ? -1.237 6.377 5.269 1.00 93.88 82 LEU A CA 1
ATOM 604 C C . LEU A 1 82 ? -2.450 6.234 4.348 1.00 93.88 82 LEU A C 1
ATOM 606 O O . LEU A 1 82 ? -2.745 5.131 3.907 1.00 93.88 82 LEU A O 1
ATOM 610 N N . ARG A 1 83 ? -3.176 7.330 4.091 1.00 92.44 83 ARG A N 1
ATOM 611 C CA . ARG A 1 83 ? -4.499 7.288 3.437 1.00 92.44 83 ARG A CA 1
ATOM 612 C C . ARG A 1 83 ? -4.515 7.614 1.940 1.00 92.44 83 ARG A C 1
ATOM 614 O O . ARG A 1 83 ? -5.608 7.736 1.383 1.00 92.44 83 ARG A O 1
ATOM 621 N N . SER A 1 84 ? -3.363 7.886 1.329 1.00 86.56 84 SER A N 1
ATOM 622 C CA . SER A 1 84 ? -3.282 8.375 -0.062 1.00 86.56 84 SER A CA 1
ATOM 623 C C . SER A 1 84 ? -2.734 7.338 -1.012 1.00 86.56 84 SER A C 1
ATOM 625 O O . SER A 1 84 ? -1.767 6.656 -0.620 1.00 86.56 84 SER A O 1
#

pLDDT: mean 95.92, std 2.56, range [83.56, 98.56]

Foldseek 3Di:
DVVVVVVVVVVVVVVVVVVCLLVLLVVCLVVLAALVLLDLVVQVVDPDPVSSVSSVSSCVNCPPPPSNVVSHPVDPHDDPSNRD

Nearest PDB structures (foldseek):
  4c6g-assembly1_B  TM=9.078E-01  e=5.177E-01  Taxus chinensis
  4v2q-assembly1_B-2  TM=9.057E-01  e=6.159E-01  Taxus chinensis
  4c6g-assembly1_C  TM=9.039E-01  e=6.526E-01  Taxus chinensis
  4c5u-assembly1_C  TM=9.064E-01  e=6.915E-01  Taxus chinensis
  3nz4-assembly1_B  TM=9.074E-01  e=1.037E+00  Taxus canadensis

Radius of gyration: 15.26 Å; Cα contacts (8 Å, |Δi|>4): 59; chains: 1; bounding box: 40×22×40 Å

InterPro domains:
  IPR001106 Aromatic amino acid lyase [PF00221] (1-83)
  IPR008948 L-Aspartase-like [SSF48557] (2-84)

Mean predicted aligned error: 2.9 Å

Secondary structure (DSSP, 8-state):
-HHHHHHHHHHHHHHHHHHHHHHHHHHHHHTT--GGGG-HHHHHTSS-HHHHHHHHHHHHHTTT-HHHHHHTTSSS---HHHH-

Solvent-accessible surface area (backbone atoms only — not comparable to full-atom values): 4943 Å² total; per-residue (Å²): 115,72,68,63,55,52,54,51,53,50,54,52,49,57,50,51,53,56,51,46,50,53,53,48,38,54,52,36,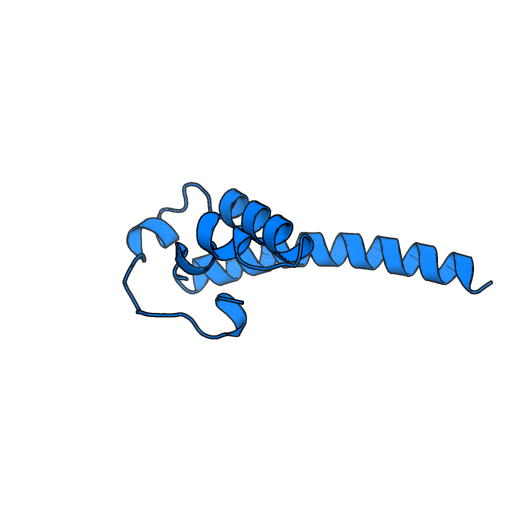47,78,67,42,38,52,68,74,64,51,33,68,71,67,43,64,74,47,92,50,67,66,58,45,50,51,36,52,50,39,54,60,73,54,52,90,39,64,59,36,66,76,24,60,77,78,54,95,73,65,60,66,94,73,55,108

Organism: NCBI:txid1608996